Protein AF-A0A7H9BI71-F1 (afdb_monomer)

Organism: NCBI:txid2739434

pLDDT: mean 70.44, std 15.21, range [44.78, 89.69]

InterPro domains:
  IPR002048 EF-hand domain [PS50222] (42-77)
  IPR011992 EF-hand domain pair [SSF47473] (42-74)

Radius of gyration: 26.6 Å; Cα contacts (8 Å, |Δi|>4): 11; chains: 1; bounding box: 48×83×44 Å

Solvent-accessible surface area (backbone atoms only — not comparable to full-atom values): 6518 Å² total; per-residue (Å²): 134,82,89,82,77,90,80,84,89,81,84,81,91,80,81,88,76,92,75,78,73,78,76,82,86,75,73,89,53,74,90,87,56,86,84,68,87,79,47,72,68,60,50,49,53,59,46,53,56,50,46,60,68,66,34,83,84,70,80,88,63,84,46,72,66,57,53,48,56,54,48,51,55,51,48,54,54,47,51,51,51,48,53,50,58,68,69,44,78,73,79,75,84,129

Foldseek 3Di:
DDPDDDDDDDDDDDDDDPPPPDDPDQDDDDPDDRPDDQDPVNVVVVVVVVQCVQCPPPPSDRDPVSVVVVVVVVVVVVVVVVVVVVVDDDPPDD

Sequence (94 aa):
MRHSIKALCIAGLLSAASLAMAAPGNGPGPEGMPKGDVTRAEFMKHMDERFNMMDTNKDGVISEAERKAAHEKMREMRDQRRGERASMPRPCAK

Secondary structure (DSSP, 8-state):
---------------------PPP-----STTS--S---HHHHHHHHHHHHHHH-SS-SSS--HHHHHHHHHHHHHHHHHHHHHHHHSPPPPP-

Mean predicted aligned error: 17.83 Å

Structure (mmCIF, N/CA/C/O backbone):
data_AF-A0A7H9BI71-F1
#
_entry.id   AF-A0A7H9BI71-F1
#
loop_
_atom_site.group_PDB
_atom_site.id
_atom_site.type_symbol
_atom_site.label_atom_id
_atom_sit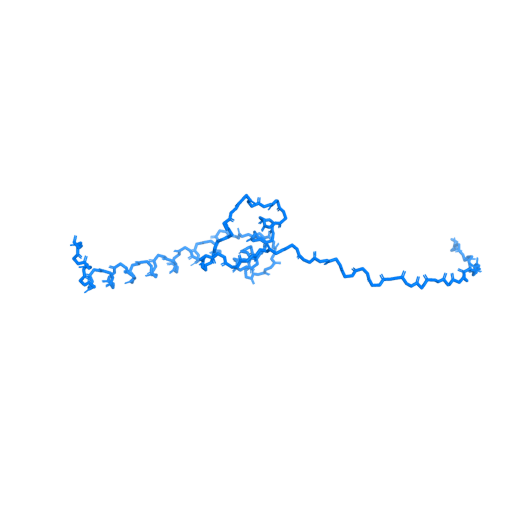e.label_alt_id
_atom_site.label_comp_id
_atom_site.label_asym_id
_atom_site.label_entity_id
_atom_site.label_seq_id
_atom_site.pdbx_PDB_ins_code
_atom_site.Cartn_x
_atom_site.Cartn_y
_atom_site.Cartn_z
_atom_site.occupancy
_atom_site.B_iso_or_equiv
_atom_site.auth_seq_id
_atom_site.auth_comp_id
_atom_site.auth_asym_id
_atom_site.auth_atom_id
_atom_site.pdbx_PDB_model_num
ATOM 1 N N . MET A 1 1 ? 4.325 -49.031 -24.609 1.00 44.78 1 MET A N 1
ATOM 2 C CA . MET A 1 1 ? 5.731 -49.437 -24.814 1.00 44.78 1 MET A CA 1
ATOM 3 C C . MET A 1 1 ? 6.607 -48.200 -24.704 1.00 44.78 1 MET A C 1
ATOM 5 O O . MET A 1 1 ? 6.525 -47.304 -25.532 1.00 44.78 1 MET A O 1
ATOM 9 N N . ARG A 1 2 ? 7.332 -48.115 -23.587 1.00 47.28 2 ARG A N 1
ATOM 10 C CA . ARG A 1 2 ? 8.174 -46.991 -23.163 1.00 47.28 2 ARG A CA 1
ATOM 11 C C . ARG A 1 2 ? 9.345 -46.839 -24.140 1.00 47.28 2 ARG A C 1
ATOM 13 O O . ARG A 1 2 ? 10.054 -47.815 -24.361 1.00 47.28 2 ARG A O 1
ATOM 20 N N . HIS A 1 3 ? 9.529 -45.663 -24.737 1.00 47.09 3 HIS A N 1
ATOM 21 C CA . HIS A 1 3 ? 10.695 -45.379 -25.580 1.00 47.09 3 HIS A CA 1
ATOM 22 C C . HIS A 1 3 ? 11.911 -45.137 -24.681 1.00 47.09 3 HIS A C 1
ATOM 24 O O . HIS A 1 3 ? 12.226 -44.022 -24.278 1.00 47.09 3 HIS A O 1
ATOM 30 N N . SER A 1 4 ? 12.540 -46.248 -24.311 1.00 52.28 4 SER A N 1
ATOM 31 C CA . SER A 1 4 ? 13.816 -46.329 -23.616 1.00 52.28 4 SER A CA 1
ATOM 32 C C . SER A 1 4 ? 14.945 -46.157 -24.632 1.00 52.28 4 SER A C 1
ATOM 34 O O . SER A 1 4 ? 15.433 -47.145 -25.168 1.00 52.28 4 SER A O 1
ATOM 36 N N . ILE A 1 5 ? 15.371 -44.922 -24.901 1.00 57.69 5 ILE A N 1
ATOM 37 C CA . ILE A 1 5 ? 16.625 -44.658 -25.623 1.00 57.69 5 ILE A CA 1
ATOM 38 C C . ILE A 1 5 ? 17.458 -43.710 -24.767 1.00 57.69 5 ILE A C 1
ATOM 40 O O . ILE A 1 5 ? 17.428 -42.490 -24.881 1.00 57.69 5 ILE A O 1
ATOM 44 N N . LYS A 1 6 ? 18.167 -44.335 -23.830 1.00 48.09 6 LYS A N 1
ATOM 45 C CA . LYS A 1 6 ? 19.334 -43.773 -23.166 1.00 48.09 6 LYS A CA 1
ATOM 46 C C . LYS A 1 6 ? 20.489 -43.876 -24.159 1.00 48.09 6 LYS A C 1
ATOM 48 O O . LYS A 1 6 ? 20.916 -44.992 -24.427 1.00 48.09 6 LYS A O 1
ATOM 53 N N . ALA A 1 7 ? 20.953 -42.750 -24.687 1.00 49.47 7 ALA A N 1
ATOM 54 C CA . ALA A 1 7 ? 22.327 -42.503 -25.134 1.00 49.47 7 ALA A CA 1
ATOM 55 C C . ALA A 1 7 ? 22.331 -41.211 -25.953 1.00 49.47 7 ALA A C 1
ATOM 57 O O . ALA A 1 7 ? 21.657 -41.137 -26.974 1.00 49.47 7 ALA A O 1
ATOM 58 N N . LEU A 1 8 ? 23.107 -40.213 -25.542 1.00 55.22 8 LEU A N 1
ATOM 59 C CA . LEU A 1 8 ? 24.372 -39.905 -26.213 1.00 55.22 8 LEU A CA 1
ATOM 60 C C . LEU A 1 8 ? 24.877 -38.536 -25.733 1.00 55.22 8 LEU A C 1
ATOM 62 O O . LEU A 1 8 ? 24.204 -37.517 -25.840 1.00 55.22 8 LEU A O 1
ATOM 66 N N . CYS A 1 9 ? 26.067 -38.570 -25.146 1.00 44.81 9 CYS A N 1
ATOM 67 C CA . CYS A 1 9 ? 26.809 -37.467 -24.557 1.00 44.81 9 CYS A CA 1
ATOM 68 C C . CYS A 1 9 ? 27.366 -36.503 -25.616 1.00 44.81 9 CYS A C 1
ATOM 70 O O . CYS A 1 9 ? 27.953 -36.981 -26.580 1.00 44.81 9 CYS A O 1
ATOM 72 N N . ILE A 1 10 ? 27.329 -35.189 -25.361 1.00 60.06 10 ILE A N 1
ATOM 73 C CA . ILE A 1 10 ? 28.304 -34.189 -25.853 1.00 60.06 10 ILE A CA 1
ATOM 74 C C . ILE A 1 10 ? 28.388 -33.123 -24.738 1.00 60.06 10 ILE A C 1
ATOM 76 O O . ILE A 1 10 ? 27.422 -32.415 -24.492 1.00 60.06 10 ILE A O 1
ATOM 80 N N . ALA A 1 11 ? 29.326 -33.202 -23.793 1.00 52.19 11 ALA A N 1
ATOM 81 C CA . ALA A 1 11 ? 30.728 -32.787 -23.887 1.00 52.19 11 ALA A CA 1
ATOM 82 C C . ALA A 1 11 ? 30.910 -31.281 -24.165 1.00 52.19 11 ALA A C 1
ATOM 84 O O . ALA A 1 11 ? 30.735 -30.826 -25.286 1.00 52.19 11 ALA A O 1
ATOM 85 N N . GLY A 1 12 ? 31.400 -30.559 -23.153 1.00 46.47 12 GLY A N 1
ATOM 86 C C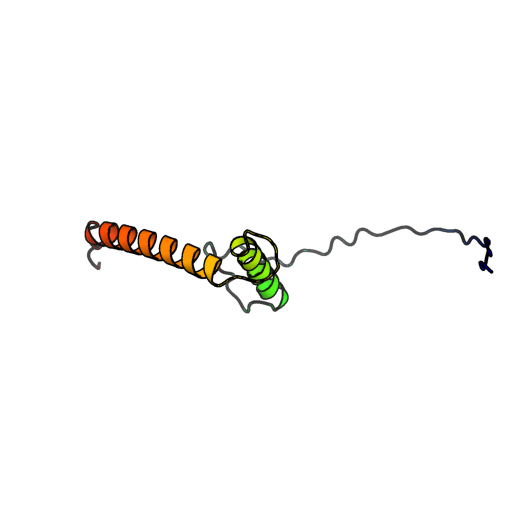A . GLY A 1 12 ? 32.409 -29.524 -23.381 1.00 46.47 12 GLY A CA 1
ATOM 87 C C . GLY A 1 12 ? 31.974 -28.062 -23.271 1.00 46.47 12 GLY A C 1
ATOM 88 O O . GLY A 1 12 ? 31.361 -27.521 -24.174 1.00 46.47 12 GLY A O 1
ATOM 89 N N . LEU A 1 13 ? 32.482 -27.434 -22.204 1.00 51.72 13 LEU A N 1
ATOM 90 C CA . LEU A 1 13 ? 33.372 -26.262 -22.262 1.00 51.72 13 LEU A CA 1
ATOM 91 C C . LEU A 1 13 ? 32.844 -24.929 -22.823 1.00 51.72 13 LEU A C 1
ATOM 93 O O . LEU A 1 13 ? 32.568 -24.813 -24.008 1.00 51.72 13 LEU A O 1
ATOM 97 N N . LEU A 1 14 ? 32.940 -23.904 -21.959 1.00 55.56 14 LEU A N 1
ATOM 98 C CA . LEU A 1 14 ? 33.420 -22.516 -22.170 1.00 55.56 14 LEU A CA 1
ATOM 99 C C . LEU A 1 14 ? 32.512 -21.566 -21.372 1.00 55.56 14 LEU A C 1
ATOM 101 O O . LEU A 1 14 ? 31.361 -21.350 -21.714 1.00 55.56 14 LEU A O 1
ATOM 105 N N . SER A 1 15 ? 32.880 -21.211 -20.141 1.00 46.84 15 SER A N 1
ATOM 106 C CA . SER A 1 15 ? 33.852 -20.168 -19.783 1.00 46.84 15 SER A CA 1
ATOM 107 C C . SER A 1 15 ? 33.437 -18.763 -20.221 1.00 46.84 15 SER A C 1
ATOM 109 O O . SER A 1 15 ? 33.143 -18.524 -21.385 1.00 46.84 15 SER A O 1
ATOM 111 N N . ALA A 1 16 ? 33.548 -17.856 -19.249 1.00 49.44 16 ALA A N 1
ATOM 112 C CA . ALA A 1 16 ? 33.580 -16.405 -19.366 1.00 49.44 16 ALA A CA 1
ATOM 113 C C . ALA A 1 16 ? 32.291 -15.731 -19.864 1.00 49.44 16 ALA A C 1
ATOM 115 O O . ALA A 1 16 ? 31.972 -15.698 -21.042 1.00 49.44 16 ALA A O 1
ATOM 116 N N . ALA A 1 17 ? 31.619 -15.011 -18.978 1.00 54.47 17 ALA A N 1
ATOM 117 C CA . ALA A 1 17 ? 32.068 -13.678 -18.598 1.00 54.47 17 ALA A CA 1
ATOM 118 C C . ALA A 1 17 ? 31.011 -13.081 -17.675 1.00 54.47 17 ALA A C 1
ATOM 120 O O . ALA A 1 17 ? 29.832 -13.001 -18.017 1.00 54.47 17 ALA A O 1
ATOM 121 N N . SER A 1 18 ? 31.447 -12.652 -16.496 1.00 51.38 18 SER A N 1
ATOM 122 C CA . SER A 1 18 ? 30.689 -11.746 -15.650 1.00 51.38 18 SER A CA 1
ATOM 123 C C . SER A 1 18 ? 30.397 -10.470 -16.437 1.00 51.38 18 SER A C 1
ATOM 125 O O . SER A 1 18 ? 31.217 -9.556 -16.463 1.00 51.38 18 SER A O 1
ATOM 127 N N . LEU A 1 19 ? 29.232 -10.386 -17.073 1.00 47.38 19 LEU A N 1
ATOM 128 C CA . LEU A 1 19 ? 28.686 -9.105 -17.483 1.00 47.38 19 LEU A CA 1
ATOM 129 C C . LEU A 1 19 ? 27.877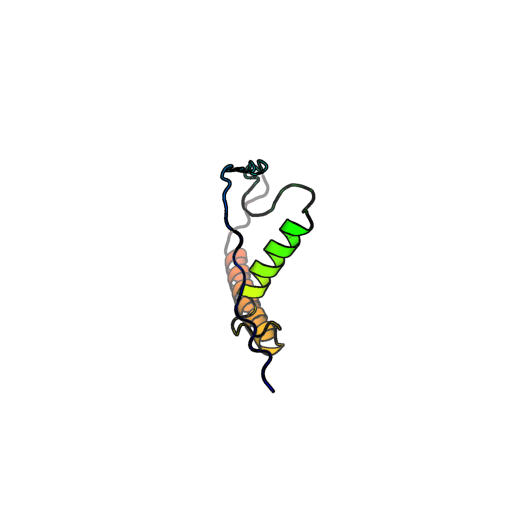 -8.579 -16.301 1.00 47.38 19 LEU A C 1
ATOM 131 O O . LEU A 1 19 ? 26.667 -8.769 -16.195 1.00 47.38 19 LEU A O 1
ATOM 135 N N . ALA A 1 20 ? 28.594 -7.948 -15.371 1.00 50.34 20 ALA A N 1
ATOM 136 C CA . ALA A 1 20 ? 27.998 -6.983 -14.466 1.00 50.34 20 ALA A CA 1
ATOM 137 C C . ALA A 1 20 ? 27.435 -5.856 -15.340 1.00 50.34 20 ALA A C 1
ATOM 139 O O . ALA A 1 20 ? 28.151 -4.932 -15.722 1.00 50.34 20 ALA A O 1
ATOM 140 N N . MET A 1 21 ? 26.168 -5.979 -15.737 1.00 51.38 21 MET A N 1
ATOM 141 C CA . MET A 1 21 ? 25.469 -4.876 -16.372 1.00 51.38 21 MET A CA 1
ATOM 142 C C . MET A 1 21 ? 25.269 -3.792 -15.324 1.00 51.38 21 MET A C 1
ATOM 144 O O . MET A 1 21 ? 24.579 -3.985 -14.322 1.00 51.38 21 MET A O 1
ATOM 148 N N . ALA A 1 22 ? 25.957 -2.678 -15.561 1.00 50.06 22 ALA A N 1
ATOM 149 C CA . ALA A 1 22 ? 25.859 -1.447 -14.809 1.00 50.06 22 ALA A CA 1
ATOM 150 C C . ALA A 1 22 ? 24.385 -1.068 -14.620 1.00 50.06 22 ALA A C 1
ATOM 152 O O . ALA A 1 22 ? 23.637 -0.912 -15.586 1.00 50.06 22 ALA A O 1
ATOM 153 N N . ALA A 1 23 ? 23.977 -0.933 -13.359 1.00 57.72 23 ALA A N 1
ATOM 154 C CA . ALA A 1 23 ? 22.680 -0.384 -13.012 1.00 57.72 23 ALA A CA 1
ATOM 155 C C . ALA A 1 23 ? 22.614 1.084 -13.483 1.00 57.72 23 ALA A C 1
ATOM 157 O O . ALA A 1 23 ? 23.548 1.842 -13.200 1.00 57.72 23 ALA A O 1
ATOM 158 N N . PRO A 1 24 ? 21.551 1.512 -14.189 1.00 51.88 24 PRO A N 1
ATOM 159 C CA . PRO A 1 24 ? 21.36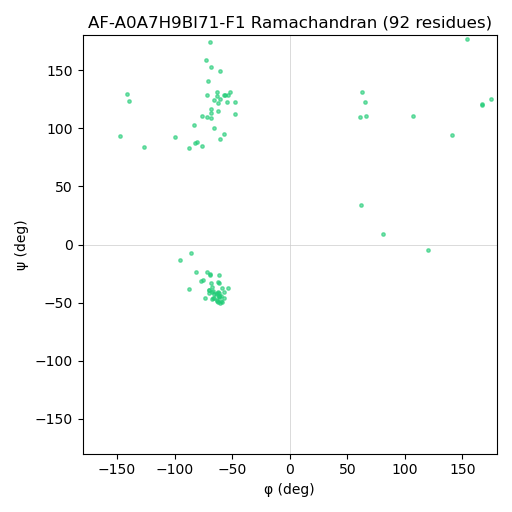6 2.917 -14.519 1.00 51.88 24 PRO A CA 1
ATOM 160 C C . PRO A 1 24 ? 21.192 3.721 -13.227 1.00 51.88 24 PRO A C 1
ATOM 162 O O . PRO A 1 24 ? 20.393 3.378 -12.353 1.00 51.88 24 PRO A O 1
ATOM 165 N N . GLY A 1 25 ? 21.996 4.774 -13.095 1.00 56.66 25 GLY A N 1
ATOM 166 C CA . GLY A 1 25 ? 21.973 5.679 -11.958 1.00 56.66 25 GLY A CA 1
ATOM 167 C C . GLY A 1 25 ? 20.666 6.461 -11.895 1.00 56.66 25 GLY A C 1
ATOM 168 O O . GLY A 1 25 ? 20.530 7.487 -12.553 1.00 56.66 25 GLY A O 1
ATOM 169 N N . ASN A 1 26 ? 19.755 6.014 -11.036 1.00 53.94 26 ASN A N 1
ATOM 170 C CA . ASN A 1 26 ? 18.653 6.821 -10.528 1.00 53.94 26 ASN A CA 1
ATOM 171 C C . ASN A 1 26 ? 19.057 7.310 -9.132 1.00 53.94 26 ASN A C 1
ATOM 173 O O . ASN A 1 26 ? 18.898 6.605 -8.136 1.00 53.94 26 ASN A O 1
ATOM 177 N N . GLY A 1 27 ? 19.665 8.499 -9.069 1.00 54.50 27 GLY A N 1
ATOM 178 C CA . GLY A 1 27 ? 19.976 9.163 -7.802 1.00 54.50 27 GLY A CA 1
ATOM 179 C C . GLY A 1 27 ? 18.697 9.454 -7.001 1.00 54.50 27 GLY A C 1
ATOM 180 O O . GLY A 1 27 ? 17.639 9.667 -7.601 1.00 54.50 27 GLY A O 1
ATOM 181 N N . PRO A 1 28 ? 18.756 9.460 -5.658 1.00 54.00 28 PRO A N 1
ATOM 182 C CA . PRO A 1 28 ? 17.567 9.615 -4.832 1.00 54.00 28 PRO A CA 1
ATOM 183 C C . PRO A 1 28 ? 16.991 11.031 -4.977 1.00 54.00 28 PRO A C 1
ATOM 185 O O . PRO A 1 28 ? 17.564 12.015 -4.513 1.00 54.00 28 PRO A O 1
ATOM 188 N N . GLY A 1 29 ? 15.839 11.127 -5.645 1.00 54.19 29 GLY A N 1
ATOM 189 C CA . GLY A 1 29 ? 14.930 12.267 -5.532 1.00 54.19 29 GLY A CA 1
ATOM 190 C C . GLY A 1 29 ? 14.261 12.310 -4.148 1.00 54.19 29 GLY A C 1
ATOM 191 O O . GLY A 1 29 ? 14.448 11.386 -3.356 1.00 54.19 29 GLY A O 1
ATOM 192 N N . PRO A 1 30 ? 13.485 13.368 -3.834 1.00 55.59 30 PRO A N 1
ATOM 193 C CA . PRO A 1 30 ? 12.814 13.498 -2.541 1.00 55.59 30 PRO A CA 1
ATOM 194 C C . PRO A 1 30 ? 12.013 12.233 -2.222 1.00 55.59 30 PRO A C 1
ATOM 196 O O . PRO A 1 30 ? 11.298 11.713 -3.080 1.00 55.59 30 PRO A O 1
ATOM 199 N N . GLU A 1 31 ? 12.210 11.737 -1.003 1.00 61.00 31 GLU A N 1
ATOM 200 C CA . GLU A 1 31 ? 11.855 10.393 -0.552 1.00 61.00 31 GLU A CA 1
ATOM 201 C C . GLU A 1 31 ? 10.423 9.996 -0.950 1.00 61.00 31 GLU A C 1
ATOM 203 O O . GLU A 1 31 ? 9.441 10.553 -0.460 1.00 61.00 31 GLU A O 1
ATOM 208 N N . GLY A 1 32 ? 10.314 9.014 -1.854 1.00 58.81 32 GLY A N 1
ATOM 209 C CA . GLY A 1 32 ? 9.081 8.251 -2.068 1.00 58.81 32 GLY A CA 1
ATOM 210 C C . GLY A 1 32 ? 8.437 8.297 -3.456 1.00 58.81 32 GLY A C 1
ATOM 211 O O . GLY A 1 32 ? 7.472 7.564 -3.663 1.00 58.81 32 GLY A O 1
ATOM 212 N N . MET A 1 33 ? 8.924 9.087 -4.422 1.00 58.28 33 MET A N 1
ATOM 213 C CA . MET A 1 33 ? 8.435 9.007 -5.813 1.00 58.28 33 MET A CA 1
ATOM 214 C C . MET A 1 33 ? 9.579 9.186 -6.822 1.00 58.28 33 MET A C 1
ATOM 216 O O . MET A 1 33 ? 10.321 10.167 -6.710 1.00 58.28 33 MET A O 1
ATOM 220 N N . PRO A 1 34 ? 9.733 8.290 -7.821 1.00 60.28 34 PRO A N 1
ATOM 221 C CA . PRO A 1 34 ? 10.709 8.499 -8.884 1.00 60.28 34 PRO A CA 1
ATOM 222 C C . PRO A 1 34 ? 10.344 9.777 -9.650 1.00 60.28 34 PRO A C 1
ATOM 224 O O . PRO A 1 34 ? 9.231 9.918 -10.157 1.00 60.28 34 PRO A O 1
ATOM 227 N N . LYS A 1 35 ? 11.266 10.743 -9.700 1.00 56.47 35 LYS A N 1
ATOM 228 C CA . LYS A 1 35 ? 11.117 11.940 -10.534 1.00 56.47 35 LYS A CA 1
ATOM 229 C C . LYS A 1 35 ? 11.563 11.602 -11.956 1.00 56.47 35 LYS A C 1
ATOM 231 O O . LYS A 1 35 ? 12.760 11.537 -12.210 1.00 56.47 35 LYS A O 1
ATOM 236 N N . GLY A 1 36 ? 10.605 11.394 -12.854 1.00 66.19 36 GLY A N 1
ATOM 237 C CA . GLY A 1 36 ? 10.843 11.098 -14.269 1.00 66.19 36 GLY A CA 1
ATOM 238 C C . GLY A 1 36 ? 9.694 10.306 -14.891 1.00 66.19 36 GLY A C 1
ATOM 239 O O . GLY A 1 36 ? 8.741 9.948 -14.195 1.00 66.19 36 GLY A O 1
ATOM 240 N N . ASP A 1 37 ? 9.785 10.035 -16.194 1.00 74.44 37 ASP A N 1
ATOM 241 C CA . ASP A 1 37 ? 8.867 9.122 -16.876 1.00 74.44 37 ASP A CA 1
ATOM 242 C C . ASP A 1 37 ? 9.008 7.724 -16.265 1.00 74.44 37 ASP A C 1
ATOM 244 O O . ASP A 1 37 ? 10.068 7.103 -16.338 1.00 74.44 37 ASP A O 1
ATOM 248 N N . VAL A 1 38 ? 7.942 7.235 -15.627 1.00 72.38 38 VAL A N 1
ATOM 249 C CA . VAL A 1 38 ? 7.933 5.900 -15.021 1.00 72.38 38 VAL A CA 1
ATOM 250 C C . VAL A 1 38 ? 7.986 4.877 -16.144 1.00 72.38 38 VAL A C 1
ATOM 252 O O . VAL A 1 38 ? 7.065 4.781 -16.961 1.00 72.38 38 VAL A O 1
ATOM 255 N N . THR A 1 39 ? 9.056 4.089 -16.194 1.00 84.06 39 THR A N 1
ATOM 256 C CA . THR A 1 39 ? 9.149 3.024 -17.189 1.00 84.06 39 THR A CA 1
ATOM 257 C C . THR A 1 39 ? 8.125 1.932 -16.879 1.00 84.06 39 THR A C 1
ATOM 259 O O . THR A 1 39 ? 7.747 1.696 -15.727 1.00 84.06 39 THR A O 1
ATOM 262 N N . ARG A 1 40 ? 7.669 1.208 -17.909 1.00 82.62 40 ARG A N 1
ATOM 263 C CA . ARG A 1 40 ? 6.688 0.120 -17.736 1.00 82.62 40 ARG A CA 1
ATOM 264 C C . ARG A 1 40 ? 7.144 -0.913 -16.700 1.00 82.62 40 ARG A C 1
ATOM 266 O O . ARG A 1 40 ? 6.323 -1.409 -15.937 1.00 82.62 40 ARG A O 1
ATOM 273 N N . ALA A 1 41 ? 8.439 -1.220 -16.666 1.00 83.38 41 ALA A N 1
ATOM 274 C CA . ALA A 1 41 ? 9.007 -2.168 -15.714 1.00 83.38 41 ALA A CA 1
ATOM 275 C C . ALA A 1 41 ? 8.917 -1.660 -14.265 1.00 83.38 41 ALA A C 1
ATOM 277 O O . ALA A 1 41 ? 8.531 -2.410 -13.370 1.00 83.38 41 ALA A O 1
ATOM 278 N N . GLU A 1 42 ? 9.206 -0.379 -14.033 1.00 80.50 42 GLU A N 1
ATOM 279 C CA . GLU A 1 42 ? 9.110 0.235 -12.704 1.00 80.50 42 GLU A CA 1
ATOM 280 C C . GLU A 1 42 ? 7.665 0.325 -12.213 1.00 80.50 42 GLU A C 1
ATOM 282 O O . GLU A 1 42 ? 7.408 0.115 -11.025 1.00 80.50 42 GLU A O 1
ATOM 287 N N . PHE A 1 43 ? 6.721 0.587 -13.121 1.00 84.44 43 PHE A N 1
ATOM 288 C CA . PHE A 1 43 ? 5.298 0.581 -12.801 1.00 84.44 43 PHE A CA 1
ATOM 289 C C . PHE A 1 43 ? 4.825 -0.806 -12.360 1.00 84.44 43 PHE A C 1
ATOM 291 O O . PHE A 1 43 ? 4.175 -0.914 -11.323 1.00 84.44 43 PHE A O 1
ATOM 298 N N . MET A 1 44 ? 5.180 -1.859 -13.105 1.00 83.62 44 MET A N 1
ATOM 299 C CA . MET A 1 44 ? 4.804 -3.233 -12.751 1.00 83.62 44 MET A CA 1
ATOM 300 C C . MET A 1 44 ? 5.389 -3.632 -11.397 1.00 83.62 44 MET A C 1
ATOM 302 O O . MET A 1 44 ? 4.646 -4.074 -10.532 1.00 83.62 44 MET A O 1
ATOM 306 N N . LYS A 1 45 ? 6.668 -3.330 -11.143 1.00 85.44 45 LYS A N 1
ATOM 307 C CA . LYS A 1 45 ? 7.297 -3.599 -9.843 1.00 85.44 45 LYS A CA 1
ATOM 308 C C . LYS A 1 45 ? 6.559 -2.919 -8.679 1.00 85.44 45 LYS A C 1
ATOM 310 O O . LYS A 1 45 ? 6.260 -3.561 -7.678 1.00 85.44 45 LYS A O 1
ATOM 315 N N . HIS A 1 46 ? 6.202 -1.641 -8.824 1.00 83.38 46 HIS A N 1
ATOM 316 C CA . HIS A 1 46 ? 5.432 -0.920 -7.801 1.00 83.38 46 HIS A CA 1
ATOM 317 C C . HIS A 1 46 ? 3.982 -1.407 -7.668 1.00 83.38 46 HIS A C 1
ATOM 319 O O . HIS A 1 46 ? 3.345 -1.173 -6.638 1.00 83.38 46 HIS A O 1
ATOM 325 N N . MET A 1 47 ? 3.403 -1.985 -8.721 1.00 84.75 47 MET A N 1
ATOM 326 C CA . MET A 1 47 ? 2.084 -2.613 -8.661 1.00 84.75 47 MET A CA 1
ATOM 327 C C . MET A 1 47 ? 2.158 -3.942 -7.923 1.00 84.75 47 MET A C 1
ATOM 329 O O . MET A 1 47 ? 1.369 -4.135 -7.008 1.00 84.75 47 MET A O 1
ATOM 333 N N . ASP A 1 48 ? 3.142 -4.782 -8.230 1.00 86.38 48 ASP A N 1
ATOM 334 C CA . ASP A 1 48 ? 3.346 -6.075 -7.575 1.00 86.38 48 ASP A CA 1
ATOM 335 C C . ASP A 1 48 ? 3.622 -5.906 -6.077 1.00 86.38 48 ASP A C 1
ATOM 337 O O . ASP A 1 48 ? 3.023 -6.584 -5.246 1.00 86.38 48 ASP A O 1
ATOM 341 N N . GLU A 1 49 ? 4.476 -4.951 -5.701 1.00 86.94 49 GLU A N 1
ATOM 342 C CA . GLU A 1 49 ? 4.753 -4.634 -4.294 1.00 86.94 49 GLU A CA 1
ATOM 343 C C . GLU A 1 49 ? 3.486 -4.197 -3.546 1.00 86.94 49 GLU A C 1
ATOM 345 O O . GLU A 1 49 ? 3.216 -4.667 -2.439 1.00 86.94 49 GLU A O 1
ATOM 350 N N . ARG A 1 50 ? 2.667 -3.334 -4.161 1.00 85.38 50 ARG A N 1
ATOM 351 C CA . ARG A 1 50 ? 1.403 -2.881 -3.564 1.00 85.38 50 ARG A CA 1
ATOM 352 C C . ARG A 1 50 ? 0.358 -3.983 -3.513 1.00 85.38 50 ARG A C 1
ATOM 354 O O . ARG A 1 50 ? -0.365 -4.074 -2.526 1.00 85.38 50 ARG A O 1
ATOM 361 N N . PHE A 1 51 ? 0.289 -4.803 -4.550 1.00 86.00 51 PHE A N 1
ATOM 362 C CA . PHE A 1 51 ? -0.617 -5.932 -4.626 1.00 86.00 51 PHE A CA 1
ATOM 363 C C . PHE A 1 51 ? -0.306 -6.937 -3.514 1.00 86.00 51 PHE A C 1
ATOM 365 O O . PHE A 1 51 ? -1.184 -7.245 -2.719 1.00 86.00 51 PHE A O 1
ATOM 372 N N . ASN A 1 52 ? 0.964 -7.312 -3.351 1.00 84.38 52 ASN A N 1
ATOM 373 C CA . ASN A 1 52 ? 1.423 -8.200 -2.279 1.00 84.38 52 ASN A CA 1
ATOM 374 C C . ASN A 1 52 ? 1.184 -7.640 -0.866 1.00 84.38 52 ASN A C 1
ATOM 376 O O . ASN A 1 52 ? 1.089 -8.402 0.091 1.00 84.38 52 ASN A O 1
ATOM 380 N N . MET A 1 53 ? 1.123 -6.315 -0.709 1.00 82.75 53 MET A N 1
ATOM 381 C CA . MET A 1 53 ? 0.758 -5.692 0.567 1.00 82.75 53 MET A CA 1
ATOM 382 C C . MET A 1 53 ? -0.747 -5.733 0.851 1.00 82.75 53 MET A C 1
ATOM 384 O O . MET A 1 53 ? -1.136 -5.724 2.018 1.00 82.75 53 MET A O 1
ATOM 388 N N . MET A 1 54 ? -1.588 -5.695 -0.185 1.00 80.56 54 MET A N 1
ATOM 389 C CA . MET A 1 54 ? -3.049 -5.693 -0.045 1.00 80.56 54 MET A CA 1
ATOM 390 C C . MET A 1 54 ? -3.620 -7.108 0.030 1.00 80.56 54 MET A C 1
ATOM 392 O O . MET A 1 54 ? -4.552 -7.344 0.795 1.00 80.56 54 MET A O 1
ATOM 396 N N . ASP A 1 55 ? -3.050 -8.027 -0.742 1.00 82.50 55 ASP A N 1
ATOM 397 C CA . ASP A 1 55 ? -3.413 -9.433 -0.775 1.00 82.50 55 ASP A CA 1
ATOM 398 C C . ASP A 1 55 ? -2.718 -10.185 0.370 1.00 82.50 55 ASP A C 1
ATOM 400 O O . ASP A 1 55 ? -1.614 -10.723 0.254 1.00 82.50 55 ASP A O 1
ATOM 404 N N . THR A 1 56 ? -3.371 -10.184 1.530 1.00 78.94 56 THR A N 1
ATOM 405 C CA . THR A 1 56 ? -2.858 -10.878 2.716 1.00 78.94 56 THR A CA 1
ATOM 406 C C . THR A 1 56 ? -2.957 -12.397 2.615 1.00 78.94 56 THR A C 1
ATOM 408 O O . THR A 1 56 ? -2.211 -13.100 3.303 1.00 78.94 56 THR A O 1
ATOM 411 N N . ASN A 1 57 ? -3.868 -12.903 1.782 1.00 81.81 57 ASN A N 1
ATOM 412 C CA . ASN A 1 57 ? -4.157 -14.326 1.660 1.00 81.81 57 ASN A CA 1
ATOM 413 C C . ASN A 1 57 ? -3.368 -14.991 0.501 1.00 81.81 57 ASN A C 1
ATOM 415 O O . ASN A 1 57 ? -3.223 -16.215 0.489 1.00 81.81 57 ASN A O 1
ATOM 419 N N . LYS A 1 58 ? -2.765 -14.183 -0.384 1.00 81.56 58 LYS A N 1
ATOM 420 C CA . LYS A 1 58 ? -1.954 -14.568 -1.549 1.00 81.56 58 LYS A CA 1
ATOM 421 C C . LYS A 1 58 ? -2.723 -15.381 -2.591 1.00 81.56 58 LYS A C 1
ATOM 423 O O . LYS A 1 58 ? -2.145 -16.270 -3.223 1.00 81.56 58 LYS A O 1
ATOM 428 N N . ASP A 1 59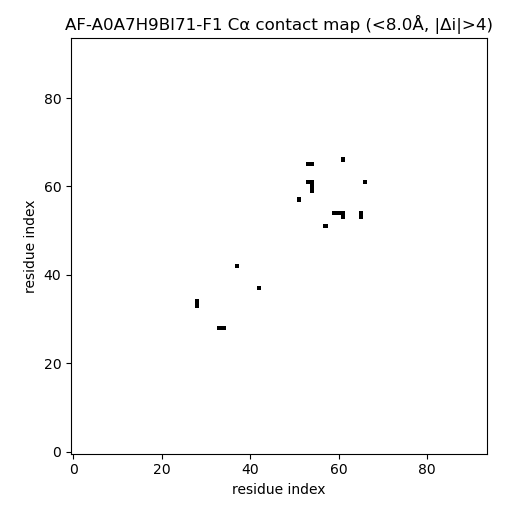 ? -4.010 -15.107 -2.758 1.00 83.81 59 ASP A N 1
ATOM 429 C CA . ASP A 1 59 ? -4.866 -15.745 -3.759 1.00 83.81 59 ASP A CA 1
ATOM 430 C C . ASP A 1 59 ? -4.804 -15.057 -5.135 1.00 83.81 59 ASP A C 1
ATOM 432 O O . ASP A 1 59 ? -5.316 -15.598 -6.119 1.00 83.81 59 ASP A O 1
ATOM 436 N N . GLY A 1 60 ? -4.129 -13.907 -5.240 1.00 79.38 60 GLY A N 1
ATOM 437 C CA . GLY A 1 60 ? -4.005 -13.164 -6.489 1.00 79.38 60 GLY A CA 1
ATOM 438 C C . GLY A 1 60 ? -5.223 -12.298 -6.821 1.00 79.38 60 GLY A C 1
ATOM 439 O O . GLY A 1 60 ? -5.263 -11.716 -7.909 1.00 79.38 60 GLY A O 1
ATOM 440 N N . VAL A 1 61 ? -6.188 -12.145 -5.905 1.00 83.69 61 VAL A N 1
ATOM 441 C CA . VAL A 1 61 ? -7.382 -11.309 -6.074 1.00 83.69 61 VAL A CA 1
ATOM 442 C C . VAL A 1 61 ? -7.717 -10.551 -4.787 1.00 83.69 61 VAL A C 1
ATOM 444 O O . VAL A 1 61 ? -8.039 -11.120 -3.759 1.00 83.69 61 VAL A O 1
ATOM 447 N N . ILE A 1 62 ? -7.798 -9.220 -4.862 1.00 81.69 62 ILE A N 1
ATOM 448 C CA . ILE A 1 62 ? -8.299 -8.433 -3.725 1.00 81.69 62 ILE A CA 1
ATOM 449 C C . ILE A 1 62 ? -9.811 -8.647 -3.595 1.00 81.69 62 ILE A C 1
ATOM 451 O O . ILE A 1 62 ? -10.593 -8.147 -4.413 1.00 81.69 62 ILE A O 1
ATOM 455 N N . SER A 1 63 ? -10.232 -9.349 -2.546 1.00 87.12 63 SER A N 1
ATOM 456 C CA . SER A 1 63 ? -11.647 -9.570 -2.259 1.00 87.12 63 SER A CA 1
ATOM 457 C C . SER A 1 63 ? -12.339 -8.297 -1.743 1.00 87.12 63 SER A C 1
ATOM 459 O O . SER A 1 63 ? -11.719 -7.368 -1.211 1.00 87.12 63 SER A O 1
ATOM 461 N N . GLU A 1 64 ? -13.670 -8.232 -1.855 1.00 85.81 64 GLU A N 1
ATOM 462 C CA . GLU A 1 64 ? -14.435 -7.101 -1.309 1.00 85.81 64 GLU A CA 1
ATOM 463 C C . GLU A 1 64 ? -14.295 -6.970 0.211 1.00 85.81 64 GLU A C 1
ATOM 465 O O . GLU A 1 64 ? -14.289 -5.853 0.735 1.00 85.81 64 GLU A O 1
ATOM 470 N N . ALA A 1 65 ? -14.160 -8.100 0.909 1.00 83.88 65 ALA A N 1
ATOM 471 C CA . ALA A 1 65 ? -13.973 -8.139 2.352 1.00 83.88 65 ALA A CA 1
ATOM 472 C C . ALA A 1 65 ? -12.632 -7.509 2.758 1.00 83.88 65 ALA A C 1
ATOM 474 O O . ALA A 1 65 ? -12.607 -6.648 3.640 1.00 83.88 65 ALA A O 1
ATOM 475 N N . GLU A 1 66 ? -11.542 -7.855 2.068 1.00 79.31 66 GLU A N 1
ATOM 476 C CA . GLU A 1 66 ? -10.212 -7.278 2.309 1.00 79.31 66 GLU A CA 1
ATOM 477 C C . GLU A 1 66 ? -10.187 -5.784 1.994 1.00 79.31 66 GLU A C 1
ATOM 479 O O . GLU A 1 66 ? -9.699 -4.977 2.790 1.00 79.31 66 GLU A O 1
ATOM 484 N N . ARG A 1 67 ? -10.813 -5.380 0.883 1.00 83.44 67 ARG A N 1
ATOM 485 C CA . ARG A 1 67 ? -10.948 -3.964 0.529 1.00 83.44 67 ARG A CA 1
ATOM 486 C C . ARG A 1 67 ? -11.736 -3.186 1.583 1.00 83.44 67 ARG A C 1
ATOM 488 O O . ARG A 1 67 ? -11.360 -2.060 1.914 1.00 83.44 67 ARG A O 1
ATOM 495 N N . LYS A 1 68 ? -12.825 -3.753 2.108 1.00 87.12 68 LYS A N 1
ATOM 496 C CA . LYS A 1 68 ? -13.661 -3.108 3.130 1.00 87.12 68 LYS A CA 1
ATOM 497 C C . LYS A 1 68 ? -12.908 -2.958 4.452 1.00 87.12 68 LYS A C 1
ATOM 499 O O . LYS A 1 68 ? -12.902 -1.860 5.003 1.00 87.12 68 LYS A O 1
ATOM 504 N N . ALA A 1 69 ? -12.224 -4.009 4.902 1.00 86.19 69 ALA A N 1
ATOM 505 C CA . ALA A 1 69 ? -11.412 -3.981 6.118 1.00 86.19 69 ALA A CA 1
ATOM 506 C C . ALA A 1 69 ? -10.272 -2.951 6.022 1.00 86.19 69 ALA A C 1
ATOM 508 O O . ALA A 1 69 ? -10.066 -2.147 6.935 1.00 86.19 69 ALA A O 1
ATOM 509 N N . ALA A 1 70 ? -9.574 -2.904 4.883 1.00 83.81 70 ALA A N 1
ATOM 510 C CA . ALA A 1 70 ? -8.548 -1.895 4.635 1.00 83.81 70 ALA A CA 1
ATOM 511 C C . ALA A 1 70 ? -9.132 -0.471 4.630 1.00 83.81 70 ALA A C 1
ATOM 513 O O . ALA A 1 70 ? -8.538 0.453 5.191 1.00 83.81 70 ALA A O 1
ATOM 514 N N . HIS A 1 71 ? -10.307 -0.279 4.026 1.00 87.12 71 HIS A N 1
ATOM 515 C CA . HIS A 1 71 ? -10.955 1.028 3.949 1.00 87.12 71 HIS A CA 1
ATOM 516 C C . HIS A 1 71 ? -11.412 1.548 5.317 1.00 87.12 71 HIS A C 1
ATOM 518 O O . HIS A 1 71 ? -11.244 2.732 5.607 1.00 87.12 71 HIS A O 1
ATOM 524 N N . GLU A 1 72 ? -11.954 0.677 6.165 1.00 89.44 72 GLU A N 1
ATOM 525 C CA . GLU A 1 72 ? -12.388 1.020 7.520 1.00 89.44 72 GLU A CA 1
ATOM 526 C C . GLU A 1 72 ? -11.209 1.477 8.385 1.00 89.44 72 GLU A C 1
ATOM 528 O O . GLU A 1 72 ? -11.230 2.591 8.912 1.00 89.44 72 GLU A O 1
ATOM 533 N N . LYS A 1 73 ? -10.110 0.713 8.389 1.00 87.12 73 LYS A N 1
ATOM 534 C CA . LYS A 1 73 ? -8.867 1.088 9.081 1.00 87.12 73 LYS A CA 1
ATOM 535 C C . LYS A 1 73 ? -8.312 2.436 8.603 1.00 87.12 73 LYS A C 1
ATOM 537 O O . LYS A 1 73 ? -7.861 3.261 9.398 1.00 87.12 73 LYS A O 1
ATOM 542 N N . MET A 1 74 ? -8.356 2.688 7.294 1.00 87.25 74 MET A N 1
ATOM 543 C CA . MET A 1 74 ? -7.909 3.962 6.719 1.00 87.25 74 MET A CA 1
ATOM 544 C C . MET A 1 74 ? -8.822 5.129 7.101 1.00 87.25 74 MET A C 1
ATOM 546 O O . MET A 1 74 ? -8.344 6.257 7.258 1.00 87.25 74 MET A O 1
ATOM 550 N N . ARG A 1 75 ? -1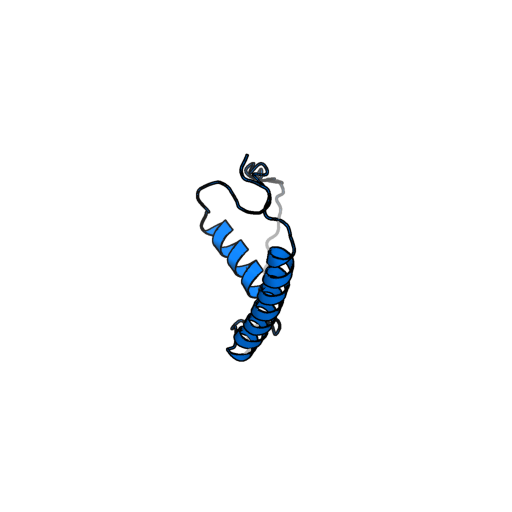0.126 4.881 7.252 1.00 89.44 75 ARG A N 1
ATOM 551 C CA . ARG A 1 75 ? -11.092 5.883 7.704 1.00 89.44 75 ARG A CA 1
ATOM 552 C C . ARG A 1 75 ? -10.839 6.265 9.160 1.00 89.44 75 ARG A C 1
ATOM 554 O O . ARG A 1 75 ? -10.724 7.456 9.433 1.00 89.44 75 ARG A O 1
ATOM 561 N N . GLU A 1 76 ? -10.643 5.288 10.041 1.00 89.69 76 GLU A N 1
ATOM 562 C CA . GLU A 1 76 ? -10.297 5.524 11.450 1.00 89.69 76 GLU A CA 1
ATOM 563 C C . GLU A 1 76 ? -9.000 6.327 11.594 1.00 89.69 76 GLU A C 1
ATOM 565 O O . GLU A 1 76 ? -8.985 7.369 12.250 1.00 89.69 76 GLU A O 1
ATOM 570 N N . MET A 1 77 ? -7.930 5.924 10.896 1.00 87.12 77 MET A N 1
ATOM 571 C CA . MET A 1 77 ? -6.671 6.680 10.884 1.00 87.12 77 MET A CA 1
ATOM 572 C C . MET A 1 77 ? -6.857 8.111 10.372 1.00 87.12 77 MET A C 1
ATOM 574 O O . MET A 1 77 ? -6.217 9.046 10.858 1.00 87.12 77 MET A O 1
ATOM 578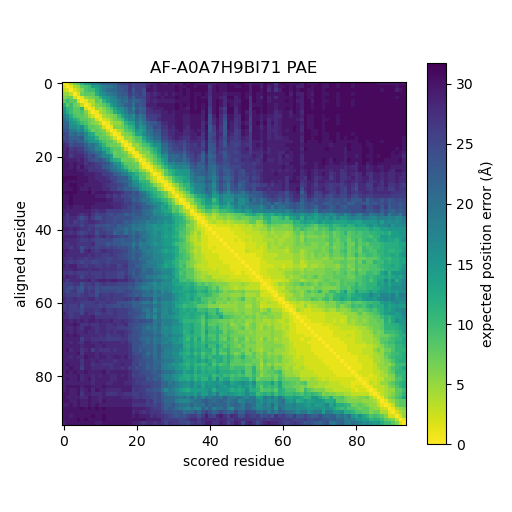 N N . ARG A 1 78 ? -7.715 8.314 9.366 1.00 87.56 78 ARG A N 1
ATOM 579 C CA . ARG A 1 78 ? -7.985 9.645 8.815 1.00 87.56 78 ARG A CA 1
ATOM 580 C C . ARG A 1 78 ? -8.768 10.511 9.792 1.00 87.56 78 ARG A C 1
ATOM 582 O O . ARG A 1 78 ? -8.475 11.703 9.872 1.00 87.56 78 ARG A O 1
ATOM 589 N N . ASP A 1 79 ? -9.728 9.940 10.506 1.00 89.31 79 ASP A N 1
ATOM 590 C CA . ASP A 1 79 ? -10.498 10.646 11.526 1.00 89.31 79 ASP A CA 1
ATOM 591 C C . ASP A 1 79 ? -9.614 11.010 12.724 1.00 89.31 79 ASP A C 1
ATOM 593 O O . ASP A 1 79 ? -9.641 12.161 13.166 1.00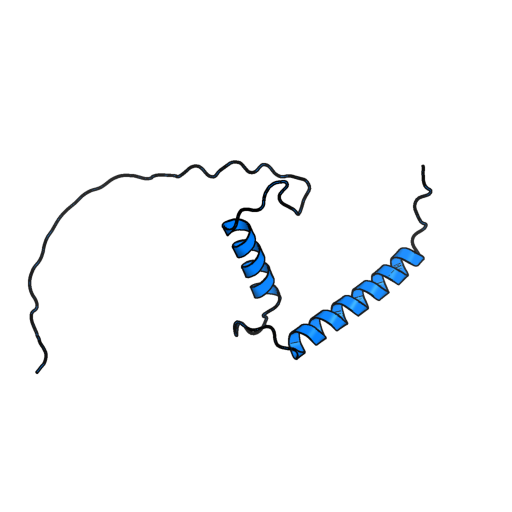 89.31 79 ASP A O 1
ATOM 597 N N . GLN A 1 80 ? -8.726 10.107 13.150 1.00 86.81 80 GLN A N 1
ATOM 598 C CA . GLN A 1 80 ? -7.722 10.384 14.179 1.00 86.81 80 GLN A CA 1
ATOM 599 C C . GLN A 1 80 ? -6.773 11.510 13.748 1.00 86.81 80 GLN A C 1
ATOM 601 O O . GLN A 1 80 ? -6.648 12.519 14.441 1.00 86.81 80 GLN A O 1
ATOM 606 N N . ARG A 1 81 ? -6.203 11.417 12.539 1.00 85.88 81 ARG A N 1
ATOM 607 C CA . ARG A 1 81 ? -5.332 12.462 11.977 1.00 85.88 81 ARG A CA 1
ATOM 608 C C . ARG A 1 81 ? -6.066 13.787 11.776 1.00 85.88 81 ARG A C 1
ATOM 610 O O . ARG A 1 81 ? -5.459 14.851 11.851 1.00 85.88 81 ARG A O 1
ATOM 617 N N . ARG A 1 82 ? -7.367 13.759 11.477 1.00 84.00 82 ARG A N 1
ATOM 618 C CA . ARG A 1 82 ? -8.198 14.965 11.353 1.00 84.00 82 ARG A CA 1
ATOM 619 C C . ARG A 1 82 ? -8.426 15.614 12.714 1.00 84.00 82 ARG A C 1
ATOM 621 O O . ARG A 1 82 ? -8.352 16.837 12.779 1.00 84.00 82 ARG A O 1
ATOM 628 N N . GLY A 1 83 ? -8.678 14.826 13.759 1.00 83.88 83 GLY A N 1
ATOM 629 C CA . GLY A 1 83 ? -8.742 15.312 15.137 1.00 83.88 83 GLY A CA 1
ATOM 630 C C . GLY A 1 83 ? -7.420 15.948 15.562 1.00 83.88 83 GLY A C 1
ATOM 631 O O . GLY A 1 83 ? -7.397 17.098 15.988 1.00 83.88 83 GLY A O 1
ATOM 632 N N . GLU A 1 84 ? -6.310 15.259 15.314 1.00 79.44 84 GLU A N 1
ATOM 633 C CA . GLU A 1 84 ? -4.961 15.733 15.634 1.00 79.44 84 GLU A CA 1
ATOM 634 C C . GLU A 1 84 ? -4.582 17.005 14.851 1.00 79.44 84 GLU A C 1
ATOM 636 O O . GLU A 1 84 ? -4.072 17.974 15.414 1.00 79.44 84 GLU A O 1
ATOM 641 N N . ARG A 1 85 ? -4.929 17.074 13.559 1.00 76.81 85 ARG A N 1
ATOM 642 C CA . ARG A 1 85 ? -4.742 18.275 12.726 1.00 76.81 85 ARG A CA 1
ATOM 643 C C . ARG A 1 85 ? -5.663 19.430 13.131 1.00 76.81 85 ARG A C 1
ATOM 645 O O . ARG A 1 85 ? -5.327 20.578 12.859 1.00 76.81 85 ARG A O 1
ATOM 652 N N . ALA A 1 86 ? -6.820 19.143 13.727 1.00 76.94 86 ALA A N 1
ATOM 653 C CA . ALA A 1 86 ? -7.700 20.161 14.294 1.00 76.94 86 ALA A CA 1
ATOM 654 C C . ALA A 1 86 ? -7.160 20.697 15.630 1.00 76.94 86 ALA A C 1
ATOM 656 O O . ALA A 1 86 ? -7.365 21.872 15.920 1.00 76.94 86 ALA A O 1
ATOM 657 N N . SER A 1 87 ? -6.446 19.868 16.403 1.00 71.75 87 SER A N 1
ATOM 658 C CA . SER A 1 87 ? -5.747 20.295 17.622 1.00 71.75 87 SER A CA 1
ATOM 659 C C . SER A 1 87 ? -4.385 20.946 17.368 1.00 71.75 87 SER A C 1
ATOM 661 O O . SER A 1 87 ? -3.928 21.725 18.200 1.00 71.75 87 SER A O 1
ATOM 663 N N . MET A 1 88 ? -3.726 20.670 16.235 1.00 65.12 88 MET A N 1
ATOM 664 C CA . MET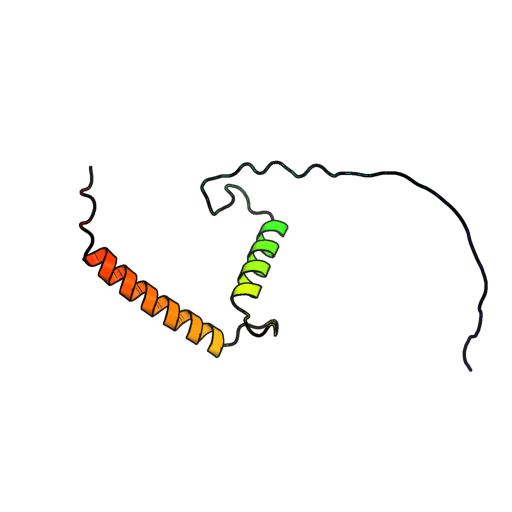 A 1 88 ? -2.504 21.384 15.866 1.00 65.12 88 MET A CA 1
ATOM 665 C C . MET A 1 88 ? -2.839 22.821 15.443 1.00 65.12 88 MET A C 1
ATOM 667 O O . MET A 1 88 ? -3.664 23.019 14.543 1.00 65.12 88 MET A O 1
ATOM 671 N N . PRO A 1 89 ? -2.167 23.838 16.011 1.00 68.75 89 PRO A N 1
ATOM 672 C CA . PRO A 1 89 ? -2.270 25.190 15.490 1.00 68.75 89 PRO A CA 1
ATOM 673 C C . PRO A 1 89 ? -1.759 25.175 14.049 1.00 68.75 89 PRO A C 1
ATOM 675 O O . PRO A 1 89 ? -0.654 24.700 13.772 1.00 68.75 89 PRO A O 1
ATOM 678 N N . ARG A 1 90 ? -2.578 25.653 13.102 1.00 69.44 90 ARG A N 1
ATOM 679 C CA . ARG A 1 90 ? -2.119 25.800 11.716 1.00 69.44 90 ARG A CA 1
ATOM 680 C C . ARG A 1 90 ? -0.890 26.711 11.753 1.00 69.44 90 ARG A C 1
ATOM 682 O O . ARG A 1 90 ? -1.000 27.779 12.360 1.00 69.44 90 ARG A O 1
ATOM 689 N N . PRO A 1 91 ? 0.246 26.330 11.142 1.00 68.75 91 PRO A N 1
ATOM 690 C CA . PRO A 1 91 ? 1.360 27.255 11.022 1.00 68.75 91 PRO A CA 1
ATOM 691 C C . PRO A 1 91 ? 0.815 28.517 10.356 1.00 68.75 91 PRO A C 1
ATOM 693 O O . PRO A 1 91 ? 0.171 28.429 9.304 1.00 68.75 91 PRO A O 1
ATOM 696 N N . CYS A 1 92 ? 0.961 29.662 11.028 1.00 58.38 92 CYS A N 1
ATOM 697 C CA . CYS A 1 92 ? 0.583 30.938 10.445 1.00 58.38 92 CYS A CA 1
ATOM 698 C C . CYS A 1 92 ? 1.306 31.052 9.100 1.00 58.38 92 CYS A C 1
ATOM 700 O O . CYS A 1 92 ? 2.501 30.769 8.995 1.00 58.38 92 CYS A O 1
ATOM 702 N N . ALA A 1 93 ? 0.544 31.362 8.051 1.00 61.31 93 ALA A N 1
ATOM 703 C CA . ALA A 1 93 ? 1.127 31.673 6.759 1.00 61.31 93 ALA A CA 1
ATOM 704 C C . ALA A 1 93 ? 2.118 32.827 6.970 1.00 61.31 93 ALA A C 1
ATOM 706 O O . ALA A 1 93 ? 1.781 33.798 7.649 1.00 61.31 93 ALA A O 1
ATOM 707 N N . LYS A 1 94 ? 3.343 32.628 6.482 1.00 55.16 94 LYS A N 1
ATOM 708 C CA . LYS A 1 94 ? 4.463 33.559 6.619 1.00 55.16 94 LYS A CA 1
ATOM 709 C C . LYS A 1 94 ? 4.154 34.914 5.994 1.00 55.16 94 LYS A C 1
ATOM 711 O O . LYS A 1 94 ? 3.502 34.915 4.927 1.00 55.16 94 LYS A O 1
#